Protein AF-A0A920Q905-F1 (afdb_monomer_lite)

Foldseek 3Di:
DVVVLVVVQVVCVVVPPPDDDDDPDPVSVVVVVCVLPCPVVVVCVVPVDKDKDFDADDPVCVVVVVVVVVVVCVVVVWDWDWDDRPHIMIITD

Radius of gyration: 16.48 Å; chains: 1; bounding box: 34×31×39 Å

Structure (mmCIF, N/CA/C/O backbone):
data_AF-A0A920Q905-F1
#
_entry.id   AF-A0A920Q905-F1
#
loop_
_atom_site.group_PDB
_atom_site.id
_atom_site.type_symbol
_atom_site.label_atom_id
_atom_site.label_alt_id
_atom_site.label_comp_id
_atom_site.label_asym_id
_atom_site.label_entity_id
_atom_site.label_seq_id
_atom_site.pdbx_PDB_ins_code
_atom_site.Cartn_x
_atom_site.Cartn_y
_atom_site.Cartn_z
_atom_site.occupancy
_atom_site.B_iso_or_equiv
_atom_site.auth_seq_id
_atom_site.auth_comp_id
_atom_site.auth_asym_id
_atom_site.auth_atom_id
_atom_site.pdbx_PDB_model_num
ATOM 1 N N . MET A 1 1 ? 18.736 -4.883 -18.542 1.00 59.66 1 MET A N 1
ATOM 2 C CA . MET A 1 1 ? 17.901 -3.727 -18.158 1.00 59.66 1 MET A CA 1
ATOM 3 C C . MET A 1 1 ? 16.765 -3.451 -19.142 1.00 59.66 1 MET A C 1
ATOM 5 O O . MET A 1 1 ? 15.644 -3.755 -18.772 1.00 59.66 1 MET A O 1
ATOM 9 N N . GLU A 1 2 ? 16.988 -2.968 -20.377 1.00 65.88 2 GLU A N 1
ATOM 10 C CA . GLU A 1 2 ? 15.881 -2.676 -21.332 1.00 65.88 2 GLU A CA 1
ATOM 11 C C . GLU A 1 2 ? 14.996 -3.907 -21.615 1.00 65.88 2 GLU A C 1
ATOM 13 O O . GLU A 1 2 ? 13.770 -3.840 -21.562 1.00 65.88 2 GLU A O 1
ATOM 18 N N . ASN A 1 3 ? 15.630 -5.067 -21.814 1.00 80.06 3 ASN A N 1
ATOM 19 C CA . ASN A 1 3 ? 14.920 -6.332 -22.016 1.00 80.06 3 ASN A CA 1
ATOM 20 C C . ASN A 1 3 ? 14.178 -6.821 -20.762 1.00 80.06 3 ASN A C 1
ATOM 22 O O . ASN A 1 3 ? 13.139 -7.454 -20.891 1.00 80.06 3 ASN A O 1
ATOM 26 N N . GLU A 1 4 ? 14.669 -6.530 -19.556 1.00 88.44 4 GLU A N 1
ATOM 27 C CA . GLU A 1 4 ? 14.031 -6.988 -18.310 1.00 88.44 4 GLU A CA 1
ATOM 28 C C . GLU A 1 4 ? 12.792 -6.154 -17.993 1.00 88.44 4 GLU A C 1
ATOM 30 O O . GLU A 1 4 ? 11.752 -6.712 -17.659 1.00 88.44 4 GLU A O 1
ATOM 35 N N . ALA A 1 5 ? 12.876 -4.829 -18.163 1.00 88.25 5 ALA A N 1
ATOM 36 C CA . ALA A 1 5 ? 11.735 -3.936 -17.981 1.00 88.25 5 ALA A CA 1
ATOM 37 C C . ALA A 1 5 ? 10.573 -4.335 -18.899 1.00 88.25 5 ALA A C 1
ATOM 39 O O . ALA A 1 5 ? 9.443 -4.469 -18.443 1.00 88.25 5 ALA A O 1
ATOM 40 N N . LYS A 1 6 ? 10.875 -4.633 -20.168 1.00 90.88 6 LYS A N 1
ATOM 41 C CA . LYS A 1 6 ? 9.873 -5.061 -21.147 1.00 90.88 6 LYS A CA 1
ATOM 42 C C . LYS A 1 6 ? 9.240 -6.416 -20.812 1.00 90.88 6 LYS A C 1
ATOM 44 O O . LYS A 1 6 ? 8.044 -6.602 -21.009 1.00 90.88 6 LYS A O 1
ATOM 49 N N . VAL A 1 7 ? 10.022 -7.356 -20.277 1.00 95.19 7 VAL A N 1
ATOM 50 C CA . VAL A 1 7 ? 9.494 -8.643 -19.790 1.00 95.19 7 VAL A CA 1
ATOM 51 C C . VAL A 1 7 ? 8.539 -8.432 -18.612 1.00 95.19 7 VAL A C 1
ATOM 53 O O . VAL A 1 7 ? 7.467 -9.033 -18.588 1.00 95.19 7 VAL A O 1
ATOM 56 N N . VAL A 1 8 ? 8.895 -7.562 -17.663 1.00 93.88 8 VAL A N 1
ATOM 57 C CA . VAL A 1 8 ? 8.038 -7.242 -16.510 1.00 93.88 8 VAL A CA 1
ATOM 58 C C . VAL A 1 8 ? 6.747 -6.551 -16.954 1.00 93.88 8 VAL A C 1
ATOM 60 O O . VAL A 1 8 ? 5.678 -6.923 -16.480 1.00 93.88 8 VAL A O 1
ATOM 63 N N . GLU A 1 9 ? 6.819 -5.592 -17.880 1.00 94.12 9 GLU A N 1
ATOM 64 C CA . GLU A 1 9 ? 5.637 -4.912 -18.427 1.00 94.12 9 GLU A CA 1
ATOM 65 C C . GLU A 1 9 ? 4.653 -5.896 -19.064 1.00 94.12 9 GLU A C 1
ATOM 67 O O . GLU A 1 9 ? 3.464 -5.864 -18.750 1.00 94.12 9 GLU A O 1
ATOM 72 N N . ASN A 1 10 ? 5.147 -6.806 -19.907 1.00 94.94 10 ASN A N 1
ATOM 73 C CA . ASN A 1 10 ? 4.307 -7.827 -20.531 1.00 94.94 10 ASN A CA 1
ATOM 74 C C . ASN A 1 10 ? 3.648 -8.731 -19.482 1.00 94.94 10 ASN A C 1
ATOM 76 O O . ASN A 1 10 ? 2.437 -8.915 -19.520 1.00 94.94 10 ASN A O 1
ATOM 80 N N . LEU A 1 11 ? 4.414 -9.213 -18.496 1.00 96.19 11 LEU A N 1
ATOM 81 C CA . LEU A 1 11 ? 3.881 -10.060 -17.425 1.00 96.19 11 LEU A CA 1
ATOM 82 C C . LEU A 1 11 ? 2.765 -9.361 -16.632 1.00 96.19 11 LEU A C 1
ATOM 84 O O . LEU A 1 11 ? 1.768 -9.996 -16.286 1.00 96.19 11 LEU A O 1
ATOM 88 N N . LEU A 1 12 ? 2.927 -8.069 -16.327 1.00 95.44 12 LEU A N 1
ATOM 89 C CA . LEU A 1 12 ? 1.914 -7.284 -15.615 1.00 95.44 12 LEU A CA 1
ATOM 90 C C . LEU A 1 12 ? 0.633 -7.140 -16.442 1.00 95.44 12 LEU A C 1
ATOM 92 O O . LEU A 1 12 ? -0.458 -7.341 -15.908 1.00 95.44 12 LEU A O 1
ATOM 96 N N . ASN A 1 13 ? 0.765 -6.847 -17.737 1.00 95.19 13 ASN A N 1
ATOM 97 C CA . ASN A 1 13 ? -0.376 -6.753 -18.648 1.00 95.19 13 ASN A CA 1
ATOM 98 C C . ASN A 1 13 ? -1.107 -8.099 -18.778 1.00 95.19 13 ASN A C 1
ATOM 100 O O . ASN A 1 13 ? -2.326 -8.146 -18.631 1.00 95.19 13 ASN A O 1
ATOM 104 N N . ASP A 1 14 ? -0.368 -9.197 -18.953 1.00 97.06 14 ASP A N 1
ATOM 105 C CA . ASP A 1 14 ? -0.926 -10.553 -19.053 1.00 97.06 14 ASP A CA 1
ATOM 106 C C . ASP A 1 14 ? -1.617 -10.995 -17.752 1.00 97.06 14 ASP A C 1
ATOM 108 O O . ASP A 1 14 ? -2.573 -11.770 -17.771 1.00 97.06 14 ASP A O 1
ATOM 112 N N . SER A 1 15 ? -1.164 -10.467 -16.612 1.00 96.44 15 SER A N 1
ATOM 113 C CA . SER A 1 15 ? -1.769 -10.702 -15.295 1.00 96.44 15 SER A CA 1
ATOM 114 C C . SER A 1 15 ? -3.005 -9.830 -15.025 1.00 96.44 15 SER A C 1
ATOM 116 O O . SER A 1 15 ? -3.581 -9.921 -13.941 1.00 96.44 15 SER A O 1
ATOM 118 N N . GLY A 1 16 ? -3.422 -8.985 -15.977 1.00 96.38 16 GLY A N 1
ATOM 119 C CA . GLY A 1 16 ? -4.616 -8.144 -15.863 1.00 96.38 16 GLY A CA 1
ATOM 120 C C . GLY A 1 16 ? -4.404 -6.818 -15.128 1.00 96.38 16 GLY A C 1
ATOM 121 O O . GLY A 1 16 ? -5.349 -6.296 -14.536 1.00 96.38 16 GLY A O 1
ATOM 122 N N . ALA A 1 17 ? -3.184 -6.268 -15.128 1.00 95.75 17 ALA A N 1
ATOM 123 C CA . ALA A 1 17 ? -2.937 -4.934 -14.580 1.00 95.75 17 ALA A CA 1
ATOM 124 C C . ALA A 1 17 ? -3.803 -3.869 -15.279 1.00 95.75 17 ALA A C 1
ATOM 126 O O . ALA A 1 17 ? -3.936 -3.855 -16.501 1.00 95.75 17 ALA A O 1
ATOM 127 N N . THR A 1 18 ? -4.368 -2.942 -14.503 1.00 96.56 18 THR A N 1
ATOM 128 C CA . THR A 1 18 ? -5.204 -1.851 -15.035 1.00 96.56 18 THR A CA 1
ATOM 129 C C . THR A 1 18 ? -4.386 -0.708 -15.633 1.00 96.56 18 THR A C 1
ATOM 131 O O . THR A 1 18 ? -4.862 -0.010 -16.521 1.00 96.56 18 THR A O 1
ATOM 134 N N . GLU A 1 19 ? -3.166 -0.496 -15.137 1.00 94.69 19 GLU A N 1
ATOM 135 C CA . GLU A 1 19 ? -2.204 0.470 -15.667 1.00 94.69 19 GLU A CA 1
ATOM 136 C C . GLU A 1 19 ? -0.783 -0.046 -15.412 1.00 94.69 19 GLU A C 1
ATOM 138 O O . GLU A 1 19 ? -0.474 -0.538 -14.325 1.00 94.69 19 GLU A O 1
ATOM 143 N N . VAL A 1 20 ? 0.096 0.109 -16.404 1.00 93.69 20 VAL A N 1
ATOM 144 C CA . VAL A 1 20 ? 1.536 -0.130 -16.274 1.00 93.69 20 VAL A CA 1
ATOM 145 C C . VAL A 1 20 ? 2.262 1.125 -16.742 1.00 93.69 20 VAL A C 1
ATOM 147 O O . VAL A 1 20 ? 2.099 1.552 -17.884 1.00 93.69 20 VAL A O 1
ATOM 150 N N . ARG A 1 21 ? 3.062 1.732 -15.857 1.00 90.56 21 ARG A N 1
ATOM 151 C CA . ARG A 1 21 ? 3.817 2.955 -16.154 1.00 90.56 21 ARG A CA 1
ATOM 152 C C . ARG A 1 21 ? 5.304 2.758 -15.895 1.00 90.56 21 ARG A C 1
ATOM 154 O O . ARG A 1 21 ? 5.716 2.487 -14.767 1.00 90.56 21 ARG A O 1
ATOM 161 N N . ARG A 1 22 ? 6.109 2.971 -16.934 1.00 90.44 22 ARG A N 1
ATOM 162 C CA . ARG A 1 22 ? 7.570 3.010 -16.862 1.00 90.44 22 ARG A CA 1
ATOM 163 C C . ARG A 1 22 ? 8.059 4.455 -16.872 1.00 90.44 22 ARG A C 1
ATOM 165 O O . ARG A 1 22 ? 7.541 5.273 -17.619 1.00 90.44 22 ARG A O 1
ATOM 172 N N . ALA A 1 23 ? 9.059 4.747 -16.040 1.00 92.25 23 ALA A N 1
ATOM 173 C CA . ALA A 1 23 ? 9.736 6.040 -16.052 1.00 92.25 23 ALA A CA 1
ATOM 174 C C . ALA A 1 23 ? 10.515 6.224 -17.361 1.00 92.25 23 ALA A C 1
ATOM 176 O O . ALA A 1 23 ? 11.350 5.377 -17.697 1.00 92.25 23 ALA A O 1
ATOM 177 N N . MET A 1 24 ? 10.276 7.335 -18.051 1.00 91.62 24 MET A N 1
ATOM 178 C CA . MET A 1 24 ? 10.948 7.689 -19.306 1.00 91.62 24 MET A CA 1
ATOM 179 C C . MET A 1 24 ? 12.171 8.583 -19.088 1.00 91.62 24 MET A C 1
ATOM 181 O O . MET A 1 24 ? 13.057 8.640 -19.939 1.00 91.62 24 MET A O 1
ATOM 185 N N . ASP A 1 25 ? 12.243 9.250 -17.936 1.00 94.56 25 ASP A N 1
ATOM 186 C CA . ASP A 1 25 ? 13.352 10.117 -17.562 1.00 94.56 25 ASP A CA 1
ATOM 187 C C . ASP A 1 25 ? 13.686 10.034 -16.061 1.00 94.56 25 ASP A C 1
ATOM 189 O O . ASP A 1 25 ? 13.022 9.364 -15.260 1.00 94.56 25 ASP A O 1
ATOM 193 N N . GLU A 1 26 ? 14.762 10.717 -15.674 1.00 95.31 26 GLU A N 1
ATOM 194 C CA . GLU A 1 26 ? 15.246 10.743 -14.294 1.00 95.31 26 GLU A CA 1
ATOM 195 C C . GLU A 1 26 ? 14.255 11.405 -13.322 1.00 95.31 26 GLU A C 1
ATOM 197 O O . GLU A 1 26 ? 14.154 11.006 -12.161 1.00 95.31 26 GLU A O 1
ATOM 202 N N . SER A 1 27 ? 13.498 12.398 -13.791 1.00 96.38 27 SER A N 1
ATOM 203 C CA . SER A 1 27 ? 12.512 13.117 -12.982 1.00 96.38 27 SER A CA 1
ATOM 204 C C . SER A 1 27 ? 11.332 12.210 -12.635 1.00 96.38 27 SER A C 1
ATOM 206 O O . SER A 1 27 ? 10.926 12.119 -11.474 1.00 96.38 27 SER A O 1
ATOM 208 N N . GLU A 1 28 ? 10.809 11.474 -13.614 1.00 94.56 28 GLU A N 1
ATOM 209 C CA . GLU A 1 28 ? 9.775 10.461 -13.408 1.00 94.56 28 GLU A CA 1
ATOM 210 C C . GLU A 1 28 ? 10.265 9.328 -12.512 1.00 94.56 28 GLU A C 1
ATOM 212 O O . GLU A 1 28 ? 9.561 8.924 -11.581 1.00 94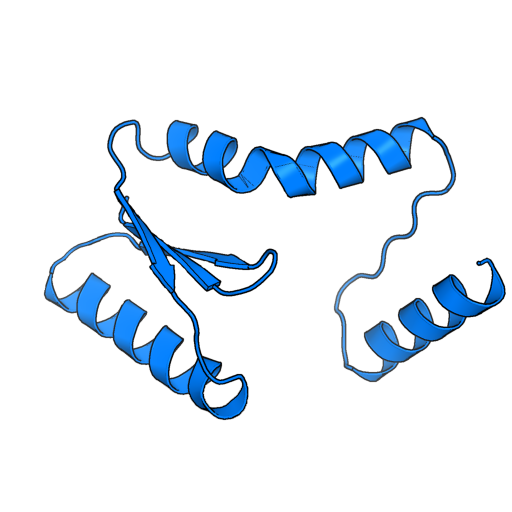.56 28 GLU A O 1
ATOM 217 N N . ARG A 1 29 ? 11.502 8.866 -12.730 1.00 93.25 29 ARG A N 1
ATOM 218 C CA . ARG A 1 29 ? 12.134 7.854 -11.880 1.00 93.25 29 ARG A CA 1
ATOM 219 C C . ARG A 1 29 ? 12.174 8.322 -10.428 1.00 93.25 29 ARG A C 1
ATOM 221 O O . ARG A 1 29 ? 11.744 7.588 -9.537 1.00 93.25 29 ARG A O 1
ATOM 228 N N . ALA A 1 30 ? 12.628 9.550 -10.184 1.00 95.06 30 ALA A N 1
ATOM 229 C CA . ALA A 1 30 ? 12.677 10.132 -8.848 1.00 95.06 30 ALA A CA 1
ATOM 230 C C . ALA A 1 30 ? 11.283 10.240 -8.208 1.00 95.06 30 ALA A C 1
ATOM 232 O O . ALA A 1 30 ? 11.128 9.907 -7.032 1.00 95.06 30 ALA A O 1
ATOM 233 N N . LYS A 1 31 ? 10.254 10.632 -8.97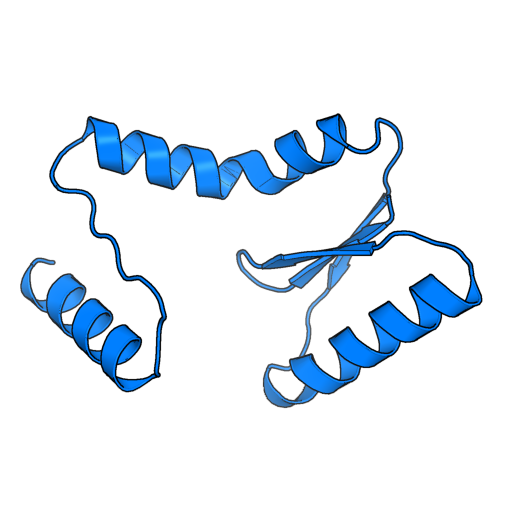4 1.00 93.62 31 LYS A N 1
ATOM 234 C CA . LYS A 1 31 ? 8.861 10.692 -8.492 1.00 93.62 31 LYS A CA 1
ATOM 235 C C . LYS A 1 31 ? 8.326 9.318 -8.087 1.00 93.62 31 LYS A C 1
ATOM 237 O O . LYS A 1 31 ? 7.753 9.197 -7.007 1.00 93.62 31 LYS A O 1
ATOM 242 N N . ILE A 1 32 ? 8.547 8.282 -8.898 1.00 91.31 32 ILE A N 1
ATOM 243 C CA . ILE A 1 32 ? 8.120 6.909 -8.575 1.00 91.31 32 ILE A CA 1
ATOM 244 C C . ILE A 1 32 ? 8.832 6.406 -7.312 1.00 91.31 32 ILE A C 1
ATOM 246 O O . ILE A 1 32 ? 8.199 5.853 -6.411 1.00 91.31 32 ILE A O 1
ATOM 250 N N . TRP A 1 33 ? 10.140 6.652 -7.193 1.00 90.69 33 TRP A N 1
ATOM 251 C CA . TRP A 1 33 ? 10.901 6.287 -5.994 1.00 90.69 33 TRP A CA 1
ATOM 252 C C . TRP A 1 33 ? 10.441 7.022 -4.743 1.00 90.69 33 TRP A C 1
ATOM 254 O O . TRP A 1 33 ? 10.404 6.430 -3.663 1.00 90.69 33 TRP A O 1
ATOM 264 N N . ARG A 1 34 ? 10.101 8.303 -4.883 1.00 91.25 34 ARG A N 1
ATOM 265 C CA . ARG A 1 34 ? 9.536 9.111 -3.809 1.00 91.25 34 ARG A CA 1
ATOM 266 C C . ARG A 1 34 ? 8.204 8.529 -3.342 1.00 91.25 34 ARG A C 1
ATOM 268 O O . ARG A 1 34 ? 8.077 8.212 -2.164 1.00 91.25 34 ARG A O 1
ATOM 275 N N . ALA A 1 35 ? 7.281 8.278 -4.271 1.00 88.81 35 ALA A N 1
ATOM 276 C CA . ALA A 1 35 ? 5.984 7.676 -3.972 1.00 88.81 35 ALA A CA 1
ATOM 277 C C . ALA A 1 35 ? 6.128 6.330 -3.237 1.00 88.81 35 ALA A C 1
ATOM 279 O O . ALA A 1 35 ? 5.456 6.101 -2.235 1.00 88.81 35 ALA A O 1
ATOM 280 N N . ARG A 1 36 ? 7.073 5.473 -3.660 1.00 86.69 36 ARG A N 1
ATOM 281 C CA . ARG A 1 36 ? 7.365 4.199 -2.975 1.00 86.69 36 ARG A CA 1
ATOM 282 C C . ARG A 1 36 ? 7.820 4.386 -1.520 1.00 86.69 36 ARG A C 1
ATOM 284 O O . ARG A 1 36 ? 7.555 3.516 -0.699 1.00 86.69 36 ARG A O 1
ATOM 291 N N . LYS A 1 37 ? 8.534 5.467 -1.198 1.00 88.38 37 LYS A N 1
ATOM 292 C CA . LYS A 1 37 ? 9.076 5.729 0.150 1.00 88.38 37 LYS A CA 1
ATOM 293 C C . LYS A 1 37 ? 8.093 6.463 1.065 1.00 88.38 37 LYS A C 1
ATOM 295 O O . LYS A 1 37 ? 8.204 6.347 2.279 1.00 88.38 37 LYS A O 1
ATOM 300 N N . GLU A 1 38 ? 7.153 7.215 0.501 1.00 89.75 38 GLU A N 1
ATOM 301 C CA . GLU A 1 38 ? 6.300 8.150 1.246 1.00 89.75 38 GLU A CA 1
ATOM 302 C C . GLU A 1 38 ? 4.975 7.547 1.746 1.00 89.75 38 GLU A C 1
ATOM 304 O O . GLU A 1 38 ? 4.162 8.272 2.312 1.00 89.75 38 GLU A O 1
ATOM 309 N N . ALA A 1 39 ? 4.759 6.231 1.622 1.00 85.50 39 ALA A N 1
ATOM 310 C CA . ALA A 1 39 ? 3.515 5.577 2.050 1.00 85.50 39 ALA A CA 1
ATOM 311 C C . ALA A 1 39 ? 3.131 5.887 3.516 1.00 85.50 39 ALA A C 1
ATOM 313 O O . ALA A 1 39 ? 2.006 6.300 3.789 1.00 85.50 39 ALA A O 1
ATOM 314 N N . PHE A 1 40 ? 4.077 5.779 4.456 1.00 85.38 40 PHE A N 1
ATOM 315 C CA . PHE A 1 40 ? 3.836 6.115 5.869 1.00 85.38 40 PHE A CA 1
ATOM 316 C C . PHE A 1 40 ? 3.692 7.624 6.112 1.00 85.38 40 PHE A C 1
ATOM 318 O O . PHE A 1 40 ? 2.957 8.043 7.003 1.00 85.38 40 PHE A O 1
ATOM 325 N N . GLY A 1 41 ? 4.358 8.450 5.298 1.00 87.69 41 GLY A N 1
ATOM 326 C CA . GLY A 1 41 ? 4.191 9.903 5.335 1.00 87.69 41 GLY A CA 1
ATOM 327 C C . GLY A 1 41 ? 2.768 10.311 4.957 1.00 87.69 41 GLY A C 1
ATOM 328 O O . GLY A 1 41 ? 2.162 11.124 5.648 1.00 87.69 41 GLY A O 1
ATOM 329 N N . ALA A 1 42 ? 2.207 9.686 3.917 1.00 88.94 42 ALA A N 1
ATOM 330 C CA . ALA A 1 42 ? 0.819 9.887 3.511 1.00 88.94 42 ALA A CA 1
ATOM 331 C C . ALA A 1 42 ? -0.168 9.420 4.595 1.00 88.94 42 ALA A C 1
ATOM 333 O O . ALA A 1 42 ? -1.128 10.125 4.892 1.00 88.94 42 ALA A O 1
ATOM 334 N N . ILE A 1 43 ? 0.101 8.282 5.241 1.00 89.38 43 ILE A N 1
ATOM 335 C CA . ILE A 1 43 ? -0.704 7.786 6.368 1.00 89.38 43 ILE A CA 1
ATOM 336 C C . ILE A 1 43 ? -0.706 8.772 7.542 1.00 89.38 43 ILE A C 1
ATOM 338 O O . ILE A 1 43 ? -1.773 9.085 8.068 1.00 89.38 43 ILE A O 1
ATOM 342 N N . GLY A 1 44 ? 0.453 9.332 7.896 1.00 89.12 44 GLY A N 1
ATOM 343 C CA . GLY A 1 44 ? 0.554 10.345 8.949 1.00 89.12 44 GLY A CA 1
ATOM 344 C C . GLY A 1 44 ? -0.196 11.650 8.648 1.00 89.12 44 GLY A C 1
ATOM 345 O O . GLY A 1 44 ? -0.483 12.405 9.572 1.00 89.12 44 GLY A O 1
ATOM 346 N N . GLN A 1 45 ? -0.532 11.928 7.381 1.00 89.94 45 GLN A N 1
ATOM 347 C CA . GLN A 1 45 ? -1.424 13.038 7.016 1.00 89.94 45 GLN A CA 1
ATOM 348 C C . GLN A 1 45 ? -2.910 12.696 7.208 1.00 89.94 45 GLN A C 1
ATOM 350 O O . GLN A 1 45 ? -3.713 13.605 7.395 1.00 89.94 45 GLN A O 1
ATOM 355 N N . ILE A 1 46 ? -3.281 11.411 7.159 1.00 88.81 46 ILE A N 1
ATOM 356 C CA . ILE A 1 46 ? -4.661 10.943 7.366 1.00 88.81 46 ILE A CA 1
ATOM 357 C C . ILE A 1 46 ? -4.976 10.862 8.859 1.00 88.81 46 ILE A C 1
ATOM 359 O O . ILE A 1 46 ? -6.008 11.367 9.297 1.00 88.81 46 ILE A O 1
ATOM 363 N N . SER A 1 47 ? -4.086 10.238 9.634 1.00 88.88 47 SER A N 1
ATOM 364 C CA . SER A 1 47 ? -4.205 10.148 11.086 1.00 88.88 47 SER A CA 1
ATOM 365 C C . SER A 1 47 ? -2.881 10.551 11.739 1.00 88.88 47 SER A C 1
ATOM 367 O O . SER A 1 47 ? -1.864 9.890 11.514 1.00 88.88 47 SER A O 1
ATOM 369 N N . PRO A 1 48 ? -2.856 11.614 12.565 1.00 82.75 48 PRO A N 1
ATOM 370 C CA . PRO A 1 48 ? -1.653 12.026 13.284 1.00 82.75 48 PRO A CA 1
ATOM 371 C C . PRO A 1 48 ? -1.271 11.045 14.404 1.00 82.75 48 PRO A C 1
ATOM 373 O O . PRO A 1 48 ? -0.213 11.187 15.014 1.00 82.75 48 PRO A O 1
ATOM 376 N N . SER A 1 49 ? -2.125 10.065 14.710 1.00 89.31 49 SER A N 1
ATOM 377 C CA . SER A 1 49 ? -1.888 9.034 15.719 1.00 89.31 49 SER A CA 1
ATOM 378 C C . SER A 1 49 ? -2.264 7.678 15.142 1.00 89.31 49 SER A C 1
ATOM 380 O O . SER A 1 49 ? -3.422 7.293 15.178 1.00 89.31 49 SER A O 1
ATOM 382 N N . TYR A 1 50 ? -1.273 6.960 14.620 1.00 90.75 50 TYR A N 1
ATOM 383 C CA . TYR A 1 50 ? -1.455 5.630 14.047 1.00 90.75 50 TYR A CA 1
ATOM 384 C C . TYR A 1 50 ? -0.431 4.651 14.620 1.00 90.75 50 TYR A C 1
ATOM 386 O O . TYR A 1 50 ? 0.633 5.042 15.110 1.00 90.75 50 TYR A O 1
ATOM 394 N N . TYR A 1 51 ? -0.753 3.364 14.547 1.00 90.75 51 TYR A N 1
ATOM 395 C CA . TYR A 1 51 ? 0.121 2.280 14.980 1.00 90.75 51 TYR A CA 1
ATOM 396 C C . TYR A 1 51 ? 0.536 1.418 13.790 1.00 90.75 51 TYR A C 1
ATOM 398 O O . TYR A 1 51 ? -0.309 1.042 12.977 1.00 90.75 51 TYR A O 1
ATOM 406 N N . VAL A 1 52 ? 1.827 1.088 13.697 1.00 90.00 52 VAL A N 1
ATOM 407 C CA . VAL A 1 52 ? 2.377 0.236 12.633 1.00 90.00 52 VAL A CA 1
ATOM 408 C C . VAL A 1 52 ? 2.720 -1.137 13.191 1.00 90.00 52 VAL A C 1
ATOM 410 O O . VAL A 1 52 ? 3.511 -1.255 14.124 1.00 90.00 52 VAL A O 1
ATOM 413 N N . GLN A 1 53 ? 2.176 -2.171 12.560 1.00 88.88 53 GLN A N 1
ATOM 414 C CA . GLN A 1 53 ? 2.510 -3.566 12.801 1.00 88.88 53 GLN A CA 1
ATOM 415 C C . GLN A 1 53 ? 3.144 -4.143 11.532 1.00 88.88 53 GLN A C 1
ATOM 417 O O . GLN A 1 53 ? 2.474 -4.290 10.510 1.00 88.88 53 GLN A O 1
ATOM 422 N N . ASP A 1 54 ? 4.430 -4.478 11.595 1.00 88.38 54 ASP A N 1
ATOM 423 C CA . ASP A 1 54 ? 5.118 -5.199 10.522 1.00 88.38 54 ASP A CA 1
ATOM 424 C C . ASP A 1 54 ? 5.056 -6.710 10.782 1.00 88.38 54 ASP A C 1
ATOM 426 O O . ASP A 1 54 ? 5.265 -7.165 11.912 1.00 88.38 54 ASP A O 1
ATOM 430 N N . GLY A 1 55 ? 4.724 -7.487 9.751 1.00 84.62 55 GLY A N 1
ATOM 431 C CA . GLY A 1 55 ? 4.478 -8.918 9.875 1.00 84.62 55 GLY A CA 1
ATOM 432 C C . GLY A 1 55 ? 4.899 -9.711 8.642 1.00 84.62 55 GLY A C 1
ATOM 433 O O . GLY A 1 55 ? 4.765 -9.279 7.496 1.00 84.62 55 GLY A O 1
ATOM 434 N N . VAL A 1 56 ? 5.378 -10.934 8.878 1.00 89.19 56 VAL A N 1
ATOM 435 C CA . VAL A 1 56 ? 5.693 -11.891 7.812 1.00 89.19 56 VAL A CA 1
ATOM 436 C C . VAL A 1 56 ? 4.492 -12.801 7.590 1.00 89.19 56 VAL A C 1
ATOM 438 O O . VAL A 1 56 ? 4.100 -13.548 8.483 1.00 89.19 56 VAL A O 1
ATOM 441 N N . ILE A 1 57 ? 3.924 -12.761 6.384 1.00 88.06 57 ILE A N 1
ATOM 442 C CA . ILE A 1 57 ? 2.752 -13.558 6.009 1.00 88.06 57 ILE A CA 1
ATOM 443 C C . ILE A 1 57 ? 3.119 -14.481 4.847 1.00 88.06 57 ILE A C 1
ATOM 445 O O . ILE A 1 57 ? 3.619 -14.008 3.821 1.00 88.06 57 ILE A O 1
ATOM 449 N N . PRO A 1 58 ? 2.866 -15.798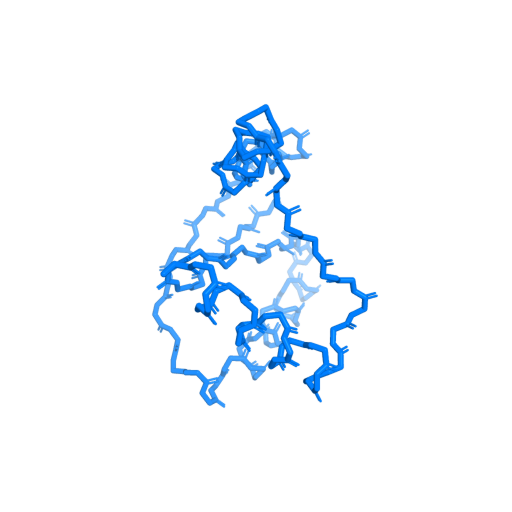 4.955 1.00 91.31 58 PRO A N 1
ATOM 450 C CA . PRO A 1 58 ? 2.977 -16.697 3.816 1.00 91.31 58 PRO A CA 1
ATOM 451 C C . PRO A 1 58 ? 2.093 -16.214 2.660 1.00 91.31 58 PRO A C 1
ATOM 453 O O . PRO A 1 58 ? 0.904 -15.973 2.848 1.00 91.31 58 PRO A O 1
ATOM 456 N N . ARG A 1 59 ? 2.644 -16.113 1.444 1.00 90.19 59 ARG A N 1
ATOM 457 C CA . ARG A 1 59 ? 1.929 -15.572 0.267 1.00 90.19 59 ARG A CA 1
ATOM 458 C C . ARG A 1 59 ? 0.569 -16.236 0.013 1.00 90.19 59 ARG A C 1
ATOM 460 O O . ARG A 1 59 ? -0.384 -15.551 -0.331 1.00 90.19 59 ARG A O 1
ATOM 467 N N . SER A 1 60 ? 0.466 -17.546 0.239 1.00 94.12 60 SER A N 1
ATOM 468 C CA . SER A 1 60 ? -0.778 -18.317 0.093 1.00 94.12 60 SER A CA 1
ATOM 469 C C . SER A 1 60 ? -1.865 -17.963 1.114 1.00 94.12 60 SER A C 1
ATOM 471 O O . SER A 1 60 ? -3.026 -18.292 0.897 1.00 94.12 60 SER A O 1
ATOM 473 N N . LYS A 1 61 ? -1.499 -17.310 2.221 1.00 94.19 61 LYS A N 1
ATOM 474 C CA . LYS A 1 61 ? -2.395 -16.889 3.304 1.00 94.19 61 LYS A CA 1
ATOM 475 C C . LYS A 1 61 ? -2.739 -15.403 3.261 1.00 94.19 61 LYS A C 1
ATOM 477 O O . LYS A 1 61 ? -3.562 -14.956 4.049 1.00 94.19 61 LYS A O 1
ATOM 482 N N . LEU A 1 62 ? -2.143 -14.643 2.341 1.00 91.50 62 LEU A N 1
ATOM 483 C CA . LEU A 1 62 ? -2.337 -13.199 2.275 1.00 91.50 62 LEU A CA 1
ATOM 484 C C . LEU A 1 62 ? -3.813 -12.777 2.109 1.00 91.50 62 LEU A C 1
ATOM 486 O O . LEU A 1 62 ? -4.222 -11.882 2.845 1.00 91.50 62 LEU A O 1
ATOM 490 N N . PRO A 1 63 ? -4.631 -13.409 1.239 1.00 93.19 63 PRO A N 1
ATOM 491 C CA . PRO A 1 63 ? -6.043 -13.040 1.113 1.00 93.19 63 PRO A CA 1
ATOM 492 C C . PRO A 1 63 ? -6.828 -13.246 2.417 1.00 93.19 63 PRO A C 1
ATO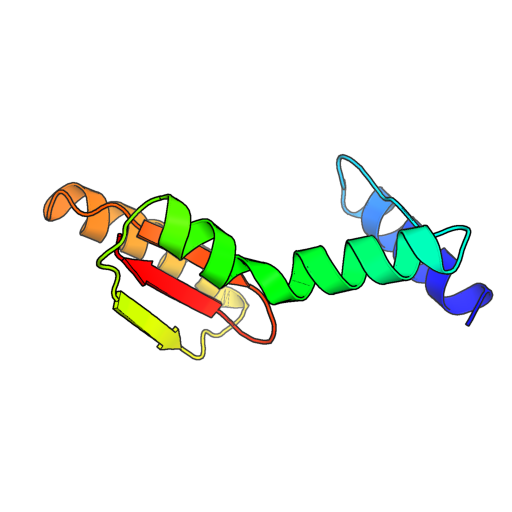M 494 O O . PRO A 1 63 ? -7.486 -12.327 2.886 1.00 93.19 63 PRO A O 1
ATOM 497 N N . GLU A 1 64 ? -6.668 -14.415 3.050 1.00 95.81 64 GLU A N 1
ATOM 498 C CA . GLU A 1 64 ? -7.326 -14.770 4.319 1.00 95.81 64 GLU A CA 1
ATOM 499 C C . GLU A 1 64 ? -6.974 -13.776 5.436 1.00 95.81 64 GLU A C 1
ATOM 501 O O . GLU A 1 64 ? -7.846 -13.319 6.173 1.00 95.81 64 GLU A O 1
ATOM 506 N N . VAL A 1 65 ? -5.698 -13.393 5.536 1.00 93.69 65 VAL A N 1
ATOM 507 C CA . VAL A 1 65 ? -5.243 -12.441 6.556 1.00 93.69 65 VAL A CA 1
ATOM 508 C C . VAL A 1 65 ? -5.805 -11.037 6.312 1.00 93.69 65 VAL A C 1
ATOM 510 O O . VAL A 1 65 ? -6.198 -10.372 7.268 1.00 93.69 65 VAL A O 1
ATOM 513 N N . LEU A 1 66 ? -5.872 -10.577 5.060 1.00 93.38 66 LEU A N 1
ATOM 514 C CA . LEU A 1 66 ? -6.440 -9.264 4.731 1.00 93.38 66 LEU A CA 1
ATOM 515 C C . LEU A 1 66 ? -7.936 -9.177 5.052 1.00 93.38 66 LEU A C 1
ATOM 517 O O . LEU A 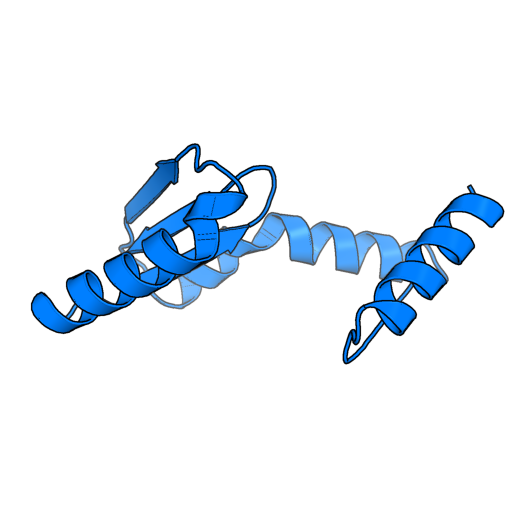1 66 ? -8.382 -8.160 5.594 1.00 93.38 66 LEU A O 1
ATOM 521 N N . ASP A 1 67 ? -8.688 -10.241 4.768 1.00 95.62 67 ASP A N 1
ATOM 522 C CA . ASP A 1 67 ? -10.109 -10.330 5.113 1.00 95.62 67 ASP A CA 1
ATOM 523 C C . ASP A 1 67 ? -10.310 -10.287 6.633 1.00 95.62 67 ASP A C 1
ATOM 525 O O . ASP A 1 67 ? -11.140 -9.523 7.135 1.00 95.62 67 ASP A O 1
ATOM 529 N N . GLU A 1 68 ? -9.499 -11.038 7.382 1.00 95.62 68 GLU A N 1
ATOM 530 C CA . GLU A 1 68 ? -9.579 -11.067 8.843 1.00 95.62 68 GLU A CA 1
ATOM 531 C C . GLU A 1 68 ? -9.216 -9.714 9.466 1.00 95.62 68 GLU A C 1
ATOM 533 O O . GLU A 1 68 ? -9.928 -9.223 10.343 1.00 95.62 68 GLU A O 1
ATOM 538 N N . ILE A 1 69 ? -8.178 -9.040 8.962 1.00 94.44 69 ILE A N 1
ATOM 539 C CA . ILE A 1 69 ? -7.823 -7.677 9.389 1.00 94.44 69 ILE A CA 1
ATOM 540 C C . ILE A 1 69 ? -8.987 -6.709 9.147 1.00 94.44 69 ILE A C 1
ATOM 542 O O . ILE A 1 69 ? -9.303 -5.898 10.022 1.00 94.44 69 ILE A O 1
ATOM 546 N N . SER A 1 70 ? -9.656 -6.801 7.992 1.00 94.69 70 SER A N 1
ATOM 547 C CA . SER A 1 70 ? -10.834 -5.976 7.695 1.00 94.69 70 SER A CA 1
ATOM 548 C C . SER A 1 70 ? -11.976 -6.245 8.679 1.00 94.69 70 SER A C 1
ATOM 550 O O . SER A 1 70 ? -12.611 -5.306 9.170 1.00 94.69 70 SER A O 1
ATOM 552 N N . ASN A 1 71 ? -12.226 -7.515 9.006 1.00 96.75 71 ASN A N 1
ATOM 553 C CA . ASN A 1 71 ? -13.270 -7.916 9.948 1.00 96.75 71 ASN A CA 1
ATOM 554 C C . ASN A 1 71 ? -12.969 -7.452 11.377 1.00 96.75 71 ASN A C 1
ATOM 556 O O . ASN A 1 71 ? -13.855 -6.911 12.040 1.00 96.75 71 ASN A O 1
ATOM 560 N N . ILE A 1 72 ? -11.723 -7.596 11.833 1.00 95.50 72 ILE A N 1
ATOM 561 C CA . ILE A 1 72 ? -11.263 -7.098 13.136 1.00 95.50 72 ILE A CA 1
ATOM 562 C C . ILE A 1 72 ? -11.402 -5.574 13.195 1.00 95.50 72 ILE A C 1
ATOM 564 O O . ILE A 1 72 ? -11.953 -5.053 14.167 1.00 95.50 72 ILE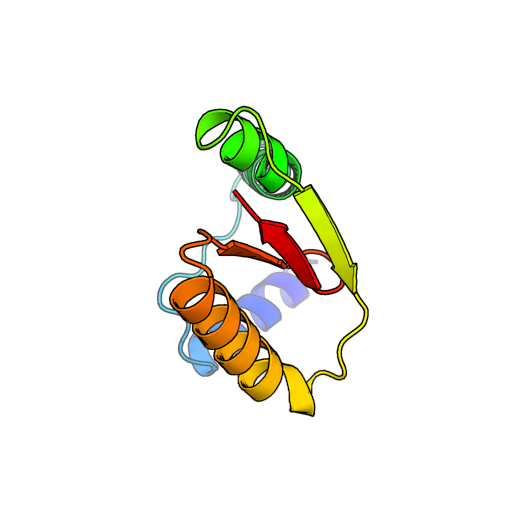 A O 1
ATOM 568 N N . GLY A 1 73 ? -10.981 -4.864 12.142 1.00 95.25 73 GLY A N 1
ATOM 569 C CA . GLY A 1 73 ? -11.146 -3.415 12.032 1.00 95.25 73 GLY A CA 1
ATOM 570 C C . GLY A 1 73 ? -12.606 -2.996 12.207 1.00 95.25 73 GLY A C 1
ATOM 571 O O . GLY A 1 73 ? -12.925 -2.209 13.096 1.00 95.25 73 GLY A O 1
ATOM 572 N N . LYS A 1 74 ? -13.526 -3.617 11.456 1.00 96.44 74 LYS A N 1
ATOM 573 C CA . LYS A 1 74 ? -14.977 -3.369 11.575 1.00 96.44 74 LYS A CA 1
ATOM 574 C C . LYS A 1 74 ? -15.518 -3.690 12.968 1.00 96.44 74 LYS A C 1
ATOM 576 O O . LYS A 1 74 ? -16.273 -2.895 13.520 1.00 96.44 74 LYS A O 1
ATOM 581 N N . LYS A 1 75 ? -15.124 -4.829 13.549 1.00 97.94 75 LYS A N 1
ATOM 582 C CA . LYS A 1 75 ? -15.564 -5.275 14.882 1.00 97.94 75 LYS A CA 1
ATOM 583 C C . LYS A 1 75 ? -15.197 -4.273 15.977 1.00 97.94 75 LYS A C 1
ATOM 585 O O . LYS A 1 75 ? -15.964 -4.103 16.920 1.00 97.94 75 LYS A O 1
ATOM 590 N N . HIS A 1 76 ? -14.037 -3.632 15.857 1.00 96.38 76 HIS A N 1
ATOM 591 C CA . HIS A 1 76 ? -13.517 -2.696 16.853 1.00 96.38 76 HIS A CA 1
ATOM 592 C C . HIS A 1 76 ? -13.680 -1.218 16.463 1.00 96.38 76 HIS A C 1
ATOM 594 O O . HIS A 1 76 ? -13.255 -0.352 17.221 1.00 96.38 76 HIS A O 1
ATOM 600 N N . GLY A 1 77 ? -14.300 -0.917 15.316 1.00 95.12 77 GLY A N 1
ATOM 601 C CA . GLY A 1 77 ? -14.446 0.455 14.819 1.00 95.12 77 GLY A CA 1
ATOM 602 C C . GLY A 1 77 ? -13.115 1.121 14.454 1.00 95.12 77 GLY A C 1
ATOM 603 O O . GLY A 1 77 ? -13.005 2.341 14.531 1.00 95.12 77 GLY A O 1
ATOM 604 N N . LEU A 1 78 ? -12.103 0.329 14.089 1.00 93.25 78 LEU A N 1
ATOM 605 C CA . LEU A 1 78 ? -10.766 0.796 13.733 1.00 93.25 78 LEU A CA 1
ATOM 606 C C . LEU A 1 78 ? -10.627 0.923 12.219 1.00 93.25 78 LEU A C 1
ATOM 608 O O . LEU A 1 78 ? -11.036 0.036 11.463 1.00 93.25 78 LEU A O 1
ATOM 612 N N . THR A 1 79 ? -9.986 2.003 11.782 1.00 91.88 79 THR A N 1
ATOM 613 C CA . THR A 1 79 ? -9.610 2.162 10.378 1.00 91.88 79 THR A CA 1
ATOM 614 C C . THR A 1 79 ? -8.252 1.510 10.165 1.00 91.88 79 THR A C 1
ATOM 616 O O . THR A 1 79 ? -7.316 1.761 10.915 1.00 91.88 79 THR A O 1
ATOM 619 N N . VAL A 1 80 ? -8.131 0.654 9.151 1.00 92.94 80 VAL A N 1
ATOM 620 C CA . VAL A 1 80 ? -6.885 -0.068 8.871 1.00 92.94 80 VAL A CA 1
ATOM 621 C C . VAL A 1 80 ? -6.447 0.176 7.432 1.00 92.94 80 VAL A C 1
ATOM 623 O O . VAL A 1 80 ? -7.221 -0.024 6.497 1.00 92.94 80 VAL A O 1
ATOM 626 N N . ALA A 1 81 ? -5.193 0.581 7.259 1.00 91.00 81 ALA A N 1
ATOM 627 C CA . ALA A 1 81 ? -4.516 0.718 5.978 1.00 91.00 81 ALA A CA 1
ATOM 628 C C . ALA A 1 81 ? -3.417 -0.347 5.849 1.00 91.00 81 ALA A C 1
ATOM 630 O O . ALA A 1 81 ? -2.603 -0.523 6.751 1.00 91.00 81 ALA A O 1
ATOM 631 N N . ASN A 1 82 ? -3.364 -1.043 4.712 1.00 89.81 82 ASN A N 1
ATOM 632 C CA . ASN A 1 82 ? -2.334 -2.048 4.430 1.00 89.81 82 ASN A CA 1
ATOM 633 C C . ASN A 1 82 ? -1.307 -1.488 3.437 1.00 89.81 82 ASN A C 1
ATOM 635 O O . ASN A 1 82 ? -1.682 -0.956 2.392 1.00 89.81 82 ASN A O 1
ATOM 639 N N . VAL A 1 83 ? -0.016 -1.634 3.742 1.00 86.19 83 VAL A N 1
ATOM 640 C CA . VAL A 1 83 ? 1.105 -1.183 2.904 1.00 86.19 83 VAL A CA 1
ATOM 641 C C . VAL A 1 83 ? 2.015 -2.369 2.579 1.00 86.19 83 VAL A C 1
ATOM 643 O O . VAL A 1 83 ? 2.468 -3.087 3.468 1.00 86.19 83 VAL A O 1
ATOM 646 N N . PHE A 1 84 ? 2.329 -2.555 1.295 1.00 82.75 84 PHE A N 1
ATOM 647 C CA . PHE A 1 84 ? 3.171 -3.651 0.806 1.00 82.75 84 PHE A CA 1
ATOM 648 C C . PHE A 1 84 ? 4.487 -3.116 0.228 1.00 82.75 84 PHE A C 1
ATOM 650 O O . PHE A 1 84 ? 4.481 -2.407 -0.777 1.00 82.75 84 PHE A O 1
ATOM 657 N N . MET A 1 85 ? 5.630 -3.459 0.841 1.00 69.06 85 MET A N 1
ATOM 658 C CA . MET A 1 85 ? 6.958 -3.005 0.373 1.00 69.06 85 MET A CA 1
ATOM 659 C C . MET A 1 85 ? 8.001 -4.123 0.218 1.00 69.06 85 MET A C 1
ATOM 661 O O . MET A 1 85 ? 8.612 -4.204 -0.849 1.00 69.06 85 MET A O 1
ATOM 665 N N . GLN A 1 86 ? 8.221 -4.943 1.253 1.00 58.38 86 GLN A N 1
ATOM 666 C CA . GLN A 1 86 ? 9.142 -6.111 1.297 1.00 58.38 86 GLN A CA 1
ATOM 667 C C . GLN A 1 86 ? 8.484 -7.334 1.992 1.00 58.38 86 GLN A C 1
ATOM 669 O O . GLN A 1 86 ? 9.107 -8.368 2.206 1.00 58.38 86 GLN A O 1
ATOM 674 N N . GLY A 1 87 ? 7.212 -7.172 2.357 1.00 60.78 87 GLY A N 1
ATOM 675 C CA . GLY A 1 87 ? 6.375 -7.948 3.269 1.00 60.78 87 GLY A CA 1
ATOM 676 C C . GLY A 1 87 ? 5.046 -7.191 3.399 1.00 60.78 87 GLY A C 1
ATOM 677 O O . GLY A 1 87 ? 4.737 -6.374 2.520 1.00 60.78 87 GLY A O 1
ATOM 678 N N . MET A 1 88 ? 4.285 -7.404 4.471 1.00 67.56 88 MET A N 1
ATOM 679 C CA . MET A 1 88 ? 3.061 -6.639 4.731 1.00 67.56 88 MET A CA 1
ATOM 680 C C . MET A 1 88 ? 3.204 -5.829 6.018 1.00 67.56 88 MET A C 1
ATOM 682 O O . MET A 1 88 ? 3.409 -6.399 7.086 1.00 67.56 88 MET A O 1
ATOM 686 N N . ALA A 1 89 ? 3.026 -4.514 5.908 1.00 67.50 89 ALA A N 1
ATOM 687 C CA . ALA A 1 89 ? 2.859 -3.632 7.051 1.00 67.50 89 ALA A CA 1
ATOM 688 C C . ALA A 1 89 ? 1.384 -3.232 7.175 1.00 67.50 89 ALA A C 1
ATOM 690 O O . ALA A 1 89 ? 0.752 -2.816 6.201 1.00 67.50 89 ALA A O 1
ATOM 691 N N . ILE A 1 90 ? 0.846 -3.342 8.384 1.00 75.44 90 ILE A N 1
ATOM 692 C CA . ILE A 1 90 ? -0.515 -2.940 8.735 1.00 75.44 90 ILE A CA 1
ATOM 693 C C . ILE A 1 90 ? -0.417 -1.642 9.528 1.00 75.44 90 ILE A C 1
ATOM 695 O O . ILE A 1 90 ? 0.315 -1.569 10.513 1.00 75.44 90 ILE A O 1
ATOM 699 N N . CYS A 1 91 ? -1.157 -0.623 9.113 1.00 72.06 91 CYS A N 1
ATOM 700 C CA . CYS A 1 91 ? -1.288 0.639 9.827 1.00 72.06 91 CYS A CA 1
ATOM 701 C C . CYS A 1 91 ? -2.713 0.765 10.357 1.00 72.06 91 CYS A C 1
ATOM 703 O O . CYS A 1 91 ? -3.660 0.821 9.577 1.00 72.06 91 CYS A O 1
ATOM 705 N N . ILE A 1 92 ? -2.865 0.814 11.675 1.00 80.12 92 ILE A N 1
ATOM 706 C CA . ILE A 1 92 ? -4.142 1.107 12.328 1.00 80.12 92 ILE A CA 1
ATOM 707 C C . ILE A 1 92 ? -4.187 2.617 12.545 1.00 80.12 92 ILE A C 1
ATOM 709 O O . ILE A 1 92 ? -3.299 3.152 13.210 1.00 80.12 92 ILE A O 1
ATOM 713 N N . LEU A 1 93 ? -5.161 3.279 11.923 1.00 81.81 93 LEU A N 1
ATOM 714 C CA . LEU A 1 93 ? -5.327 4.734 11.895 1.00 81.81 93 LEU A CA 1
ATOM 715 C C . LEU A 1 93 ? -6.207 5.246 13.032 1.00 81.81 93 LEU A C 1
ATOM 717 O O . LEU A 1 93 ? -7.135 4.509 13.439 1.00 81.81 93 LEU A O 1
#

Sequence (93 aa):
MENEAKVVENLLNDSGATEVRRAMDESERAKIWRARKEAFGAIGQISPSYYVQDGVIPRSKLPEVLDEISNIGKKHGLTVANVFMQGMAICIL

Secondary structure (DSSP, 8-state):
-HHHHHHHHHHHHHTT-S------SHHHHHHHHHHHH-HHHHHHHH-SS-EEEEE---GGGHHHHHHHHHHHHHHHT--EEEEESSSEEEEE-

pLDDT: mean 89.15, std 8.6, range [58.38, 97.94]